Protein AF-A0AAD3ZAT0-F1 (afdb_monomer)

Foldseek 3Di:
DQDQAAPCQVVDPPRDVRRVNHWADWDAPDVVDIDGDPVD

Structure (mmCIF, N/CA/C/O backbone):
data_AF-A0AAD3ZAT0-F1
#
_entry.id   AF-A0AAD3ZAT0-F1
#
loop_
_atom_site.group_PDB
_atom_site.id
_atom_site.type_symbol
_atom_site.label_atom_id
_atom_site.label_alt_id
_atom_site.label_comp_id
_atom_site.label_asym_id
_atom_site.label_entity_id
_atom_site.label_seq_id
_atom_site.pdbx_PDB_ins_code
_atom_site.Cartn_x
_atom_site.Cartn_y
_atom_site.Cartn_z
_atom_site.occupancy
_atom_site.B_iso_or_equiv
_atom_site.auth_seq_id
_atom_site.auth_comp_id
_atom_site.auth_asym_id
_atom_site.auth_atom_id
_atom_site.pdbx_PDB_model_num
ATOM 1 N N . ASN A 1 1 ? 17.013 -7.536 0.018 1.00 58.03 1 ASN A N 1
ATOM 2 C CA . ASN A 1 1 ? 16.567 -6.148 -0.185 1.00 58.03 1 ASN A CA 1
ATOM 3 C C . ASN A 1 1 ? 15.391 -6.177 -1.145 1.00 58.03 1 ASN A C 1
ATOM 5 O O . ASN A 1 1 ? 15.616 -6.305 -2.345 1.00 58.03 1 ASN A O 1
ATOM 9 N N . PRO A 1 2 ? 14.156 -6.256 -0.643 1.00 57.38 2 PRO A N 1
ATOM 10 C CA . PRO A 1 2 ? 13.003 -6.228 -1.524 1.00 57.38 2 PRO A CA 1
ATOM 11 C C . PRO A 1 2 ? 12.961 -4.840 -2.191 1.00 57.38 2 PRO A C 1
ATOM 13 O O . PRO A 1 2 ? 13.189 -3.839 -1.523 1.00 57.38 2 PRO A O 1
ATOM 16 N N . GLY A 1 3 ? 12.846 -4.799 -3.521 1.00 67.06 3 GLY 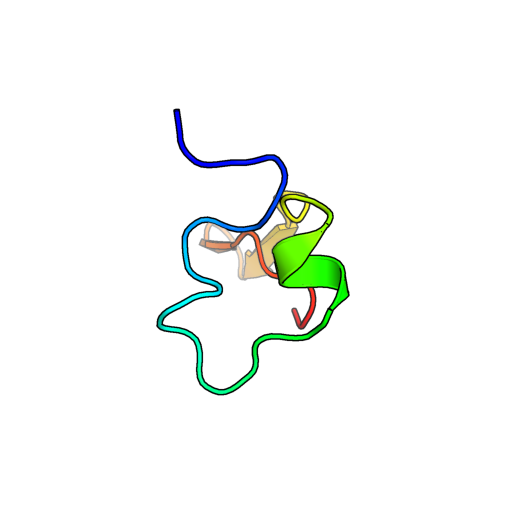A N 1
ATOM 17 C CA . GLY A 1 3 ? 13.009 -3.572 -4.314 1.00 67.06 3 GLY A CA 1
ATOM 18 C C . GLY A 1 3 ? 12.017 -2.452 -3.948 1.00 67.06 3 GLY A C 1
ATOM 19 O O . GLY A 1 3 ? 11.203 -2.621 -3.048 1.00 67.06 3 GLY A O 1
ATOM 20 N N . PRO A 1 4 ? 12.027 -1.316 -4.666 1.00 79.12 4 PRO A N 1
ATOM 21 C CA . PRO A 1 4 ? 11.277 -0.110 -4.282 1.00 79.12 4 PRO A CA 1
ATOM 22 C C . PRO A 1 4 ? 9.742 -0.273 -4.248 1.00 79.12 4 PRO A C 1
ATOM 24 O O . PRO A 1 4 ? 9.040 0.604 -3.751 1.00 79.12 4 PRO A O 1
ATOM 27 N N . GLY A 1 5 ? 9.205 -1.381 -4.765 1.00 88.94 5 GLY A N 1
ATOM 28 C CA . GLY A 1 5 ? 7.775 -1.674 -4.801 1.00 88.94 5 GLY A CA 1
ATOM 29 C C . GLY A 1 5 ? 7.220 -2.387 -3.562 1.00 88.94 5 GLY A C 1
ATOM 30 O O . GLY A 1 5 ? 7.933 -2.907 -2.707 1.00 88.94 5 GLY A O 1
ATOM 31 N N . CYS A 1 6 ? 5.895 -2.480 -3.513 1.00 93.38 6 CYS A N 1
ATOM 32 C CA . CYS A 1 6 ? 5.143 -3.333 -2.604 1.00 93.38 6 CYS A CA 1
ATOM 33 C C . CYS A 1 6 ? 5.653 -4.784 -2.628 1.00 93.38 6 CYS A C 1
ATOM 35 O O . CYS A 1 6 ? 5.599 -5.479 -3.644 1.00 93.38 6 CYS A O 1
ATOM 37 N N . TYR A 1 7 ? 6.051 -5.286 -1.461 1.00 91.50 7 TYR A N 1
ATOM 38 C CA . TYR A 1 7 ? 6.548 -6.655 -1.275 1.00 91.50 7 TYR A CA 1
ATOM 39 C C . TYR A 1 7 ? 5.516 -7.737 -1.599 1.00 91.50 7 TYR A C 1
ATOM 41 O O . TYR A 1 7 ? 5.866 -8.887 -1.870 1.00 91.50 7 TYR A O 1
ATOM 49 N N . PHE A 1 8 ? 4.234 -7.376 -1.577 1.00 92.38 8 PHE A N 1
ATOM 50 C CA . PHE A 1 8 ? 3.140 -8.274 -1.915 1.00 92.38 8 PHE A CA 1
ATOM 51 C C . PHE A 1 8 ? 2.819 -8.285 -3.419 1.00 92.38 8 PHE A C 1
ATOM 53 O O . PHE A 1 8 ? 2.135 -9.196 -3.877 1.00 92.38 8 PHE A O 1
ATOM 60 N N . ALA A 1 9 ? 3.353 -7.347 -4.214 1.00 93.62 9 ALA A N 1
ATOM 61 C CA . ALA A 1 9 ? 3.057 -7.230 -5.644 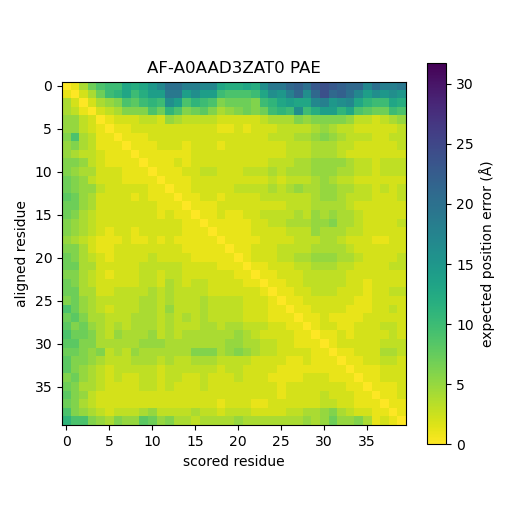1.00 93.62 9 ALA A CA 1
ATOM 62 C C . ALA A 1 9 ? 3.269 -8.527 -6.459 1.00 93.62 9 ALA A C 1
ATOM 64 O O . ALA A 1 9 ? 2.413 -8.812 -7.292 1.00 93.62 9 ALA A O 1
ATOM 65 N N . PRO A 1 10 ? 4.309 -9.361 -6.222 1.00 91.38 10 PRO A N 1
ATOM 66 C CA . PRO A 1 10 ? 4.481 -10.620 -6.960 1.00 91.38 10 PRO A CA 1
ATOM 67 C C . PRO A 1 10 ? 3.398 -11.675 -6.686 1.00 91.38 10 PRO A C 1
ATOM 69 O O . PRO A 1 10 ? 3.270 -12.627 -7.447 1.00 91.38 10 PRO A O 1
ATOM 72 N N . ARG A 1 11 ? 2.651 -11.536 -5.583 1.00 93.88 11 ARG A N 1
ATOM 73 C CA . ARG A 1 11 ? 1.619 -12.487 -5.133 1.00 93.88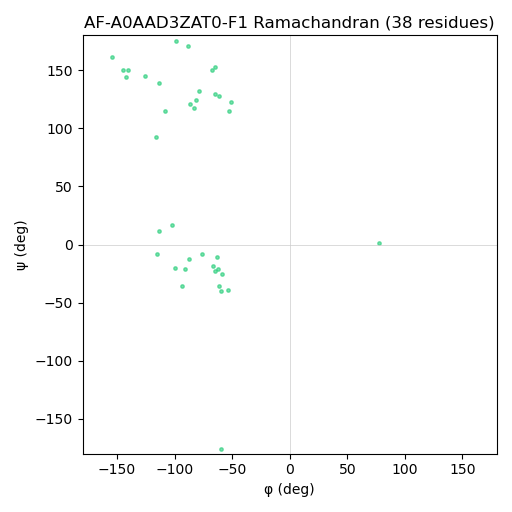 11 ARG A CA 1
ATOM 74 C C . ARG A 1 11 ? 0.207 -11.894 -5.144 1.00 93.88 11 ARG A C 1
ATOM 76 O O . ARG A 1 11 ? -0.760 -12.615 -4.925 1.00 93.88 11 ARG A O 1
ATOM 83 N N . CYS A 1 12 ? 0.075 -10.591 -5.379 1.00 95.06 12 CYS A N 1
ATOM 84 C CA . CYS A 1 12 ? -1.200 -9.891 -5.360 1.00 95.06 12 CYS A CA 1
ATOM 85 C C . CYS A 1 12 ? -1.8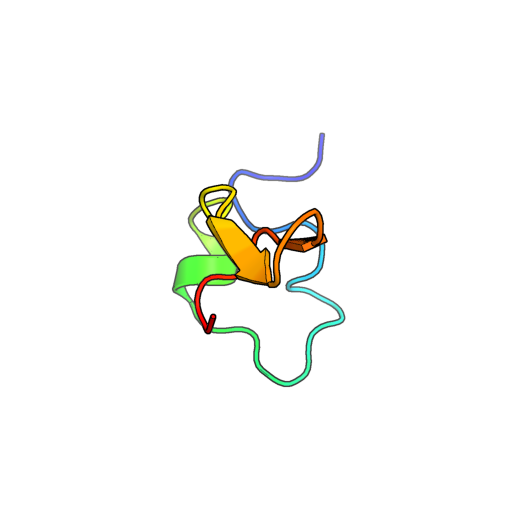80 -9.977 -6.730 1.00 95.06 12 CYS A C 1
ATOM 87 O O . CYS A 1 12 ? -1.352 -9.477 -7.721 1.00 95.06 12 CYS A O 1
ATOM 89 N N . TYR A 1 13 ? -3.087 -10.544 -6.778 1.00 94.25 13 TYR A N 1
ATOM 90 C CA . TYR A 1 13 ? -3.891 -10.632 -8.005 1.00 94.25 13 TYR A CA 1
ATOM 91 C C . TYR A 1 13 ? -4.336 -9.258 -8.536 1.00 94.25 13 TYR A C 1
ATOM 93 O O . TYR A 1 13 ? -4.626 -9.116 -9.718 1.00 94.25 13 TYR A O 1
ATOM 101 N N . ALA A 1 14 ? -4.378 -8.245 -7.666 1.00 94.81 14 ALA A N 1
ATOM 102 C CA . ALA A 1 14 ? -4.763 -6.875 -7.993 1.00 94.81 14 ALA A CA 1
ATOM 103 C C . ALA A 1 14 ? -3.553 -5.928 -8.126 1.00 94.81 1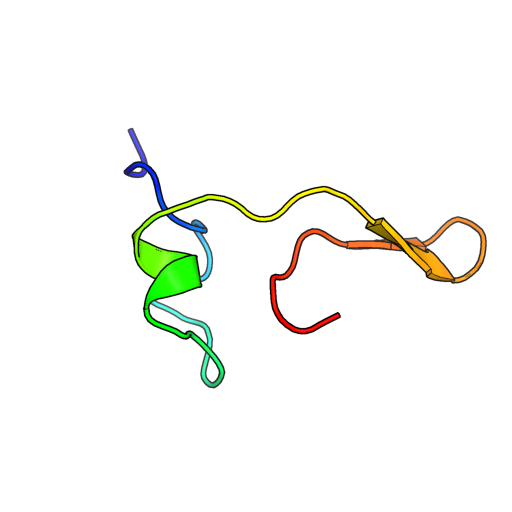4 ALA A C 1
ATOM 105 O O . ALA A 1 14 ? -3.714 -4.709 -8.040 1.00 94.81 14 ALA A O 1
ATOM 106 N N . ALA A 1 15 ? -2.335 -6.463 -8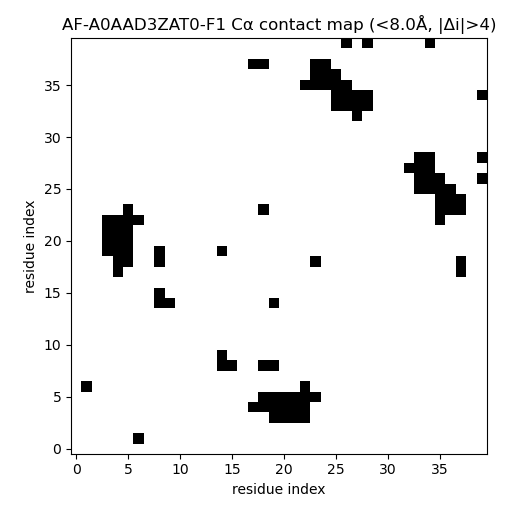.274 1.00 94.25 15 ALA A N 1
ATOM 107 C CA . ALA A 1 15 ? -1.128 -5.651 -8.393 1.00 94.25 15 ALA A CA 1
ATOM 108 C C . ALA A 1 15 ? -1.177 -4.746 -9.633 1.00 94.25 15 ALA A C 1
ATOM 110 O O . ALA A 1 15 ? -1.355 -5.221 -10.753 1.00 94.25 15 ALA A O 1
ATOM 111 N N . THR A 1 16 ? -0.946 -3.449 -9.432 1.00 93.12 16 THR A N 1
ATOM 112 C CA . THR A 1 16 ? -0.771 -2.464 -10.506 1.00 93.12 16 THR A CA 1
ATOM 113 C C . THR A 1 16 ? 0.715 -2.188 -10.742 1.00 93.12 16 THR A C 1
ATOM 115 O O . THR A 1 16 ? 1.586 -2.687 -10.020 1.00 93.12 16 THR A O 1
ATOM 118 N N . GLU A 1 17 ? 1.036 -1.380 -11.754 1.00 92.62 17 GLU A N 1
ATOM 119 C CA . GLU A 1 17 ? 2.412 -0.920 -11.960 1.00 92.62 17 GLU A CA 1
ATOM 120 C C . GLU A 1 17 ? 2.943 -0.101 -10.776 1.00 92.62 17 GLU A C 1
ATOM 122 O O . GLU A 1 17 ? 4.114 -0.225 -10.422 1.00 92.62 17 GLU A O 1
ATOM 127 N N . GLU A 1 18 ? 2.088 0.698 -10.135 1.00 92.69 18 GLU A N 1
ATOM 128 C CA . GLU A 1 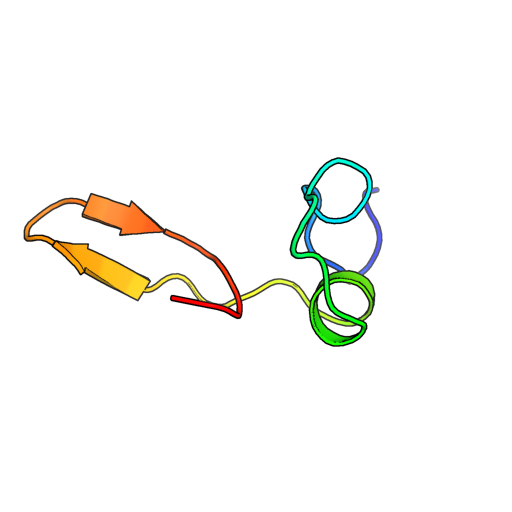18 ? 2.438 1.504 -8.957 1.00 92.69 18 GLU A CA 1
ATOM 129 C C . GLU A 1 18 ? 2.925 0.614 -7.813 1.00 92.69 18 GLU A C 1
ATOM 131 O O . GLU A 1 18 ? 3.954 0.906 -7.206 1.00 92.69 18 GLU A O 1
ATOM 136 N N . CYS A 1 19 ? 2.286 -0.546 -7.610 1.00 93.88 19 CYS A N 1
ATOM 137 C CA . CYS A 1 19 ? 2.729 -1.542 -6.638 1.00 93.88 19 CYS A CA 1
ATOM 138 C C . CYS A 1 19 ? 4.152 -2.048 -6.902 1.00 93.88 19 CYS A C 1
ATOM 140 O O . CYS A 1 19 ? 4.794 -2.519 -5.974 1.00 93.88 19 CYS A O 1
ATOM 142 N N . ARG A 1 20 ? 4.663 -1.999 -8.137 1.00 91.62 20 ARG A N 1
ATOM 143 C CA . ARG A 1 20 ? 6.034 -2.436 -8.463 1.00 91.62 20 ARG A CA 1
ATOM 144 C C . ARG A 1 20 ? 7.052 -1.297 -8.378 1.00 91.62 20 ARG A C 1
ATOM 146 O O . ARG A 1 20 ? 8.239 -1.574 -8.229 1.00 91.62 20 ARG A O 1
ATOM 153 N N . LYS A 1 21 ? 6.591 -0.045 -8.469 1.00 92.25 21 LYS A N 1
ATOM 154 C CA . LYS A 1 21 ? 7.423 1.169 -8.470 1.00 92.25 21 LYS A CA 1
ATOM 155 C C . LYS A 1 21 ? 7.597 1.769 -7.071 1.00 92.25 21 LYS A C 1
ATOM 157 O O . LYS A 1 21 ? 8.674 2.279 -6.787 1.00 92.25 21 LYS A O 1
ATOM 162 N N . ALA A 1 22 ? 6.570 1.700 -6.221 1.00 91.75 22 ALA A N 1
ATOM 163 C CA . ALA A 1 22 ? 6.572 2.307 -4.891 1.00 91.75 22 ALA A CA 1
ATOM 164 C C . ALA A 1 22 ? 5.810 1.467 -3.854 1.00 91.75 22 ALA A C 1
ATOM 166 O O . ALA A 1 22 ? 4.822 0.789 -4.166 1.00 91.75 22 ALA A O 1
ATOM 167 N N . TYR A 1 23 ? 6.242 1.554 -2.597 1.00 92.19 23 TYR A N 1
ATOM 168 C CA . TYR A 1 23 ? 5.505 1.002 -1.465 1.00 92.19 23 TYR A CA 1
ATOM 169 C C . TYR A 1 23 ? 4.344 1.942 -1.078 1.00 92.19 23 TYR A C 1
ATOM 171 O O . TYR A 1 23 ? 4.558 3.150 -0.992 1.00 92.19 23 TYR A O 1
ATOM 179 N N . PRO A 1 24 ? 3.118 1.426 -0.878 1.00 92.31 24 PRO A N 1
ATOM 180 C CA . PRO A 1 24 ? 1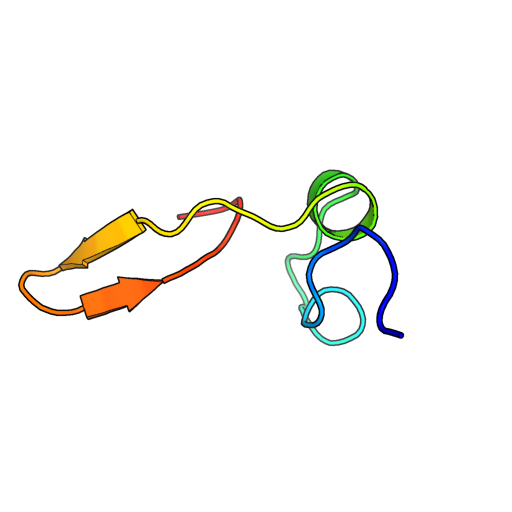.963 2.243 -0.513 1.00 92.31 24 PRO A CA 1
ATOM 181 C C . PRO A 1 24 ? 2.089 2.847 0.885 1.00 92.31 24 PRO A C 1
ATOM 183 O O . PRO A 1 24 ? 2.664 2.242 1.791 1.00 92.31 24 PRO A O 1
ATOM 186 N N . GLU A 1 25 ? 1.480 4.014 1.073 1.00 92.38 25 GLU A N 1
ATOM 187 C CA . GLU A 1 25 ? 1.344 4.630 2.392 1.00 92.38 25 GLU A CA 1
ATOM 188 C C . GLU A 1 25 ? 0.454 3.784 3.309 1.00 92.38 25 GLU A C 1
ATOM 190 O O . GLU A 1 25 ? -0.415 3.033 2.860 1.00 92.38 25 GLU A O 1
ATOM 195 N N . MET A 1 26 ? 0.680 3.894 4.616 1.00 93.69 26 MET A N 1
ATOM 196 C CA . MET A 1 26 ? -0.162 3.248 5.616 1.00 93.69 26 MET A CA 1
ATOM 197 C C . MET A 1 26 ? -1.416 4.091 5.851 1.00 93.69 26 MET A C 1
ATOM 199 O O . MET A 1 26 ? -1.320 5.274 6.168 1.00 93.69 26 MET A O 1
ATOM 203 N N . ARG A 1 27 ? -2.586 3.475 5.685 1.00 94.25 27 ARG A N 1
ATOM 204 C CA . ARG A 1 27 ? -3.896 4.109 5.851 1.00 94.25 27 ARG A CA 1
ATOM 205 C C . ARG A 1 27 ? -4.737 3.316 6.838 1.00 94.25 27 ARG A C 1
ATOM 207 O O . ARG A 1 27 ? -4.662 2.087 6.878 1.00 94.25 27 ARG A O 1
ATOM 214 N N . GLU A 1 28 ? -5.541 4.018 7.622 1.00 96.75 28 GLU A N 1
ATOM 215 C CA . GLU A 1 28 ? -6.545 3.402 8.484 1.00 96.75 28 GLU A CA 1
ATOM 216 C C . GLU A 1 28 ? -7.800 3.114 7.651 1.00 96.75 28 GLU A C 1
ATOM 218 O O . GLU A 1 28 ? -8.402 4.030 7.095 1.00 96.75 28 GLU A O 1
ATOM 223 N N . VAL A 1 29 ? -8.171 1.840 7.520 1.00 95.19 29 VAL A N 1
ATOM 224 C CA . VAL A 1 29 ? -9.339 1.402 6.724 1.00 95.19 29 VAL A CA 1
ATOM 225 C C . VAL A 1 29 ? -10.568 1.133 7.591 1.00 95.19 29 VAL A C 1
ATOM 227 O O . VAL A 1 29 ? -11.693 1.132 7.099 1.00 95.19 29 VAL A O 1
ATOM 230 N N . ALA A 1 30 ? -10.359 0.904 8.885 1.00 95.31 30 ALA A N 1
ATOM 231 C CA . ALA A 1 30 ? -11.391 0.833 9.911 1.00 95.31 30 ALA A CA 1
ATOM 232 C C . ALA A 1 30 ? -10.756 1.203 11.262 1.00 95.31 30 ALA A C 1
ATOM 234 O O . ALA A 1 30 ? -9.534 1.109 11.371 1.00 95.31 30 ALA A O 1
ATOM 235 N N . PRO A 1 31 ? -11.529 1.578 12.297 1.00 96.81 31 PRO A N 1
ATOM 236 C CA . PRO A 1 31 ? -10.973 1.947 13.599 1.00 96.81 31 PRO A CA 1
ATOM 237 C C . PRO A 1 31 ? -10.028 0.870 14.153 1.00 96.81 31 PRO A C 1
ATOM 239 O O . PRO A 1 31 ? -10.446 -0.258 14.418 1.00 96.81 31 PRO A O 1
ATOM 242 N N . GLY A 1 32 ? -8.743 1.205 14.291 1.00 96.31 32 GLY A N 1
ATOM 243 C CA . GLY A 1 32 ? -7.692 0.285 14.738 1.00 96.31 32 GLY A CA 1
ATOM 244 C C . GLY A 1 32 ? -7.193 -0.716 13.684 1.00 96.31 32 GLY A C 1
ATOM 245 O O . GLY A 1 32 ? -6.305 -1.513 13.983 1.00 96.31 32 GLY A O 1
ATOM 246 N N . HIS A 1 33 ? -7.710 -0.679 12.453 1.00 96.12 33 HIS A N 1
ATOM 247 C CA . HIS A 1 33 ? -7.282 -1.515 11.333 1.00 96.12 33 HIS A CA 1
ATOM 248 C C . HIS A 1 33 ? -6.529 -0.685 10.296 1.00 96.12 33 HIS A C 1
ATOM 250 O O . HIS A 1 33 ? -7.100 0.149 9.591 1.00 96.12 33 HIS A O 1
ATOM 256 N N . TRP A 1 34 ? -5.246 -0.993 10.146 1.00 96.12 34 TRP A N 1
ATOM 257 C CA . TRP A 1 34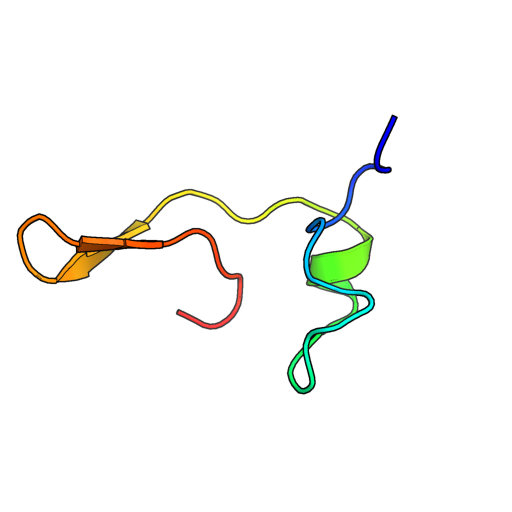 ? -4.343 -0.296 9.243 1.00 96.12 34 TRP A CA 1
ATOM 258 C C . TRP A 1 34 ? -3.896 -1.215 8.120 1.00 96.12 34 TRP A C 1
ATOM 260 O O . TRP A 1 34 ? -3.577 -2.383 8.342 1.00 96.12 34 TRP A O 1
ATOM 270 N N . ALA A 1 35 ? -3.845 -0.674 6.912 1.00 94.75 35 ALA A N 1
ATOM 271 C CA . ALA A 1 35 ? -3.357 -1.387 5.751 1.00 94.75 35 ALA A CA 1
ATOM 272 C C . ALA A 1 35 ? -2.520 -0.463 4.863 1.00 94.75 35 ALA A C 1
ATOM 274 O O . ALA A 1 35 ? -2.735 0.745 4.793 1.00 94.75 35 ALA A O 1
ATOM 275 N N . SER A 1 36 ? -1.548 -1.053 4.171 1.00 94.00 36 SER A N 1
ATOM 276 C CA . SER A 1 36 ? -0.717 -0.373 3.177 1.00 94.00 36 SER A CA 1
ATOM 277 C C . SER A 1 36 ? -0.975 -1.015 1.820 1.00 94.00 36 SER A C 1
ATOM 279 O O . SER A 1 36 ? -0.366 -2.025 1.466 1.00 94.00 36 SER A O 1
ATOM 281 N N . CYS A 1 37 ? -1.924 -0.461 1.068 1.00 94.44 37 CYS A N 1
ATOM 282 C CA . CYS A 1 37 ? -2.283 -0.910 -0.273 1.00 94.44 37 CYS A CA 1
ATOM 283 C C . CYS A 1 37 ? -2.602 0.314 -1.148 1.00 94.44 37 CYS A C 1
ATOM 285 O O . CYS A 1 37 ? -3.151 1.300 -0.675 1.00 94.44 37 CYS A O 1
ATOM 287 N N . HIS A 1 38 ? -2.250 0.263 -2.434 1.00 93.19 38 HIS A N 1
ATOM 288 C CA . HIS A 1 38 ? -2.563 1.344 -3.385 1.00 93.19 38 HIS A CA 1
ATOM 289 C C . HIS A 1 38 ? -4.037 1.348 -3.826 1.00 93.19 38 HIS A C 1
ATOM 291 O O . HIS A 1 38 ? -4.471 2.258 -4.520 1.00 93.19 38 HIS A O 1
ATOM 297 N N . ARG A 1 39 ? -4.810 0.320 -3.453 1.00 90.62 39 ARG A N 1
ATOM 298 C CA . ARG A 1 39 ? -6.210 0.119 -3.869 1.00 90.62 39 ARG A CA 1
ATOM 299 C C . ARG A 1 39 ? -7.229 0.222 -2.727 1.00 90.62 39 ARG A C 1
ATOM 301 O O . ARG A 1 39 ? -8.368 -0.197 -2.917 1.00 90.62 39 ARG A O 1
ATOM 308 N N . ILE A 1 40 ? -6.801 0.706 -1.563 1.00 87.44 40 ILE A N 1
ATOM 309 C CA . ILE A 1 40 ? -7.645 0.960 -0.384 1.00 87.44 40 ILE A CA 1
ATOM 310 C C . ILE A 1 40 ? -7.800 2.458 -0.142 1.00 87.44 40 ILE A C 1
ATOM 312 O O . ILE A 1 40 ? -6.838 3.221 -0.420 1.00 87.44 40 ILE A O 1
#

Nearest PDB structures (foldseek):
  4fwi-assembly1_B  TM=8.834E-01  e=1.282E-01  Caldanaerobacter subterraneus subsp. tengcongensis MB4
  8j5t-assembly1_D  TM=8.735E-01  e=1.043E-01  Mycobacterium tuberculosis H37Rv

Radius of gyration: 10.52 Å; Cα contacts (8 Å, |Δi|>4): 49; chains: 1; bounding box: 28×17×27 Å

pLDDT: mean 90.62, std 9.06, range [57.38, 96.81]

Mean predicted aligned error: 3.6 Å

Secondary structure (DSSP, 8-state):
---SS-TTTTT-TT--HHHHHSPPPPEEEETTEEE--TT-

Solvent-accessible surface area (backbone atoms only — not comparable to full-atom values): 2633 Å² total; per-residue (Å²): 130,83,64,67,20,32,88,55,36,94,77,41,94,83,52,52,71,59,29,60,63,36,58,49,65,79,42,76,81,46,98,96,40,72,48,62,47,88,87,112

Sequence (40 aa):
NPGPGCYFAPRCYAATEECRKAYPEMREVAPGHWASCHRI